Protein AF-A0A1G1HYQ7-F1 (afdb_monomer_lite)

pLDDT: mean 77.54, std 15.38, range [33.75, 90.56]

Radius of gyration: 12.57 Å; chains: 1; bounding box: 40×28×28 Å

Sequence (80 aa):
MTGQFYLLTTLYLIADFPSFFVSPDFGKDRYREGAKLFEIASEIDPRIEPVPISLKAYENDTWVPLIYEIRERGLELKAA

Foldseek 3Di:
DDPPPPWPWKWWDAPPDAIETETQPDDPCPVVVLVVVQVVQVVVPNPHRYDYDYNCCLPPVCVPVVSVCCVVGIDTDDDD

Secondary structure (DSSP, 8-state):
--------PEEEE-TTS--EEEETTTTSSHHHHHHHHHHHHHHH-TT---EEEEHHHHHH-TT-HHHHHHHHH-EEEPP-

Structure (mmCIF, N/CA/C/O backbone):
data_AF-A0A1G1HYQ7-F1
#
_entry.id   AF-A0A1G1HYQ7-F1
#
loop_
_atom_site.group_PDB
_atom_site.id
_atom_site.type_symbol
_atom_site.label_atom_id
_atom_site.label_alt_id
_atom_site.label_comp_id
_atom_site.label_asym_id
_atom_site.label_entity_id
_atom_site.label_seq_id
_atom_site.pdbx_PDB_ins_code
_atom_site.Cartn_x
_atom_site.Cartn_y
_atom_site.Cartn_z
_atom_site.occupancy
_atom_site.B_iso_or_equiv
_atom_site.auth_seq_id
_atom_site.auth_comp_id
_atom_site.auth_asym_id
_atom_site.auth_atom_id
_atom_site.pdbx_PDB_model_num
ATOM 1 N N . MET A 1 1 ? 25.629 -1.241 -5.185 1.00 34.59 1 MET A N 1
ATOM 2 C CA . MET A 1 1 ? 25.018 -0.715 -3.946 1.00 34.59 1 MET A CA 1
ATOM 3 C C . MET A 1 1 ? 23.700 -1.439 -3.744 1.00 34.59 1 MET A C 1
ATOM 5 O O . MET A 1 1 ? 22.673 -0.993 -4.228 1.00 34.59 1 MET A O 1
ATOM 9 N N . THR A 1 2 ? 23.749 -2.615 -3.131 1.00 35.97 2 THR A N 1
ATOM 10 C CA . THR A 1 2 ? 22.587 -3.489 -2.934 1.00 35.97 2 THR A CA 1
ATOM 11 C C . THR A 1 2 ? 22.015 -3.182 -1.556 1.00 35.97 2 THR A C 1
ATOM 13 O O . THR A 1 2 ? 22.431 -3.750 -0.551 1.00 35.97 2 THR A O 1
ATOM 16 N N . GLY A 1 3 ? 21.140 -2.179 -1.494 1.00 33.75 3 GLY A N 1
ATOM 17 C CA . GLY A 1 3 ? 20.385 -1.870 -0.286 1.00 33.75 3 GLY A CA 1
ATOM 18 C C . GLY A 1 3 ? 19.250 -2.873 -0.150 1.00 33.75 3 GLY A C 1
ATOM 19 O O . GLY A 1 3 ? 18.234 -2.739 -0.824 1.00 33.75 3 GLY A O 1
ATOM 20 N N . GLN A 1 4 ? 19.433 -3.886 0.691 1.00 36.44 4 GLN A N 1
ATOM 21 C CA . GLN A 1 4 ? 18.345 -4.736 1.164 1.00 36.44 4 GLN A CA 1
ATOM 22 C C . GLN A 1 4 ? 17.397 -3.847 1.984 1.00 36.44 4 GLN A C 1
ATOM 24 O O . GLN A 1 4 ? 17.650 -3.546 3.150 1.00 36.44 4 GLN A O 1
ATOM 29 N N . PHE A 1 5 ? 16.339 -3.351 1.345 1.00 36.72 5 PHE A N 1
ATOM 30 C CA . PHE A 1 5 ? 15.233 -2.704 2.037 1.00 36.72 5 PHE A CA 1
ATOM 31 C C . PHE A 1 5 ? 14.451 -3.803 2.762 1.00 36.72 5 PHE A C 1
ATOM 33 O O . PHE A 1 5 ? 13.653 -4.510 2.155 1.00 36.72 5 PHE A O 1
ATOM 40 N N . TYR A 1 6 ? 14.703 -3.965 4.062 1.00 34.09 6 TYR A N 1
ATOM 41 C CA .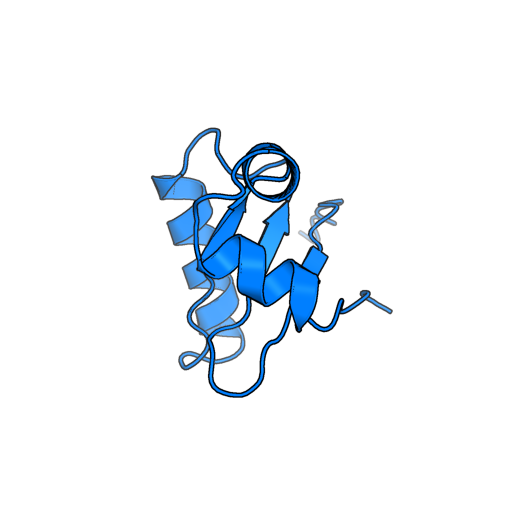 TYR A 1 6 ? 13.848 -4.742 4.960 1.00 34.09 6 TYR A CA 1
ATOM 42 C C . TYR A 1 6 ? 12.550 -3.966 5.185 1.00 34.09 6 TYR A C 1
ATOM 44 O O . TYR A 1 6 ? 12.346 -3.336 6.218 1.00 34.09 6 TYR A O 1
ATOM 52 N N . LEU A 1 7 ? 11.703 -3.953 4.165 1.00 43.97 7 LEU A N 1
ATOM 53 C CA . LEU A 1 7 ? 10.373 -3.385 4.214 1.00 43.97 7 LEU A CA 1
ATOM 54 C C . LEU A 1 7 ? 9.414 -4.564 4.360 1.00 43.97 7 LEU A C 1
ATOM 56 O O . LEU A 1 7 ? 9.313 -5.383 3.450 1.00 43.97 7 LEU A O 1
ATOM 60 N N . LEU A 1 8 ? 8.721 -4.664 5.500 1.00 51.31 8 LEU A N 1
ATOM 61 C CA . LEU A 1 8 ? 7.561 -5.548 5.675 1.00 51.31 8 LEU A CA 1
ATOM 62 C C . LEU A 1 8 ? 6.422 -5.025 4.782 1.00 51.31 8 LEU A C 1
ATOM 64 O O . LEU A 1 8 ? 5.444 -4.459 5.261 1.00 51.31 8 LEU A O 1
ATOM 68 N N . THR A 1 9 ? 6.602 -5.127 3.468 1.00 64.38 9 THR A N 1
ATOM 69 C CA . THR A 1 9 ? 5.609 -4.740 2.473 1.00 64.38 9 THR A CA 1
ATOM 70 C C . THR A 1 9 ? 4.863 -5.988 2.069 1.00 64.38 9 THR A C 1
ATOM 72 O O . THR A 1 9 ? 5.453 -6.929 1.544 1.00 64.38 9 THR A O 1
ATOM 75 N N . THR A 1 10 ? 3.567 -5.993 2.333 1.00 71.75 10 THR A N 1
ATOM 76 C CA . THR A 1 10 ? 2.676 -7.067 1.914 1.00 71.75 10 THR A CA 1
ATOM 77 C C . THR A 1 10 ? 2.004 -6.643 0.619 1.00 71.75 10 THR A C 1
ATOM 79 O O . THR A 1 10 ? 1.344 -5.603 0.576 1.00 71.75 10 THR A O 1
ATOM 82 N N . LEU A 1 11 ? 2.211 -7.421 -0.441 1.00 77.31 11 LEU A N 1
ATOM 83 C CA . LEU A 1 11 ? 1.579 -7.198 -1.735 1.00 77.31 11 LEU A CA 1
ATOM 84 C C . LEU A 1 11 ? 0.290 -8.015 -1.811 1.00 77.31 11 LEU A C 1
ATOM 86 O O . LEU A 1 11 ? 0.303 -9.208 -1.514 1.00 77.31 11 LEU A O 1
ATOM 90 N N . TYR A 1 12 ? -0.800 -7.385 -2.238 1.00 73.88 12 TYR A N 1
ATOM 91 C CA . TYR A 1 12 ? -2.071 -8.055 -2.491 1.00 73.88 12 TYR A CA 1
ATOM 92 C C . TYR A 1 12 ? -2.470 -7.928 -3.958 1.00 73.88 12 TYR A C 1
ATOM 94 O O . TYR A 1 12 ? -2.327 -6.861 -4.562 1.00 73.88 12 TYR A O 1
ATOM 102 N N . LEU A 1 13 ? -3.013 -9.011 -4.515 1.00 73.38 13 LEU A N 1
ATOM 103 C CA . LEU A 1 13 ? -3.644 -9.022 -5.835 1.00 73.38 13 LEU A CA 1
ATOM 104 C C . LEU A 1 13 ? -5.144 -9.276 -5.713 1.00 73.38 13 LEU A C 1
ATOM 106 O O . LEU A 1 13 ? -5.569 -10.135 -4.941 1.00 73.38 13 LEU A O 1
ATOM 110 N N . ILE A 1 14 ? -5.927 -8.562 -6.518 1.00 71.12 14 ILE A N 1
ATOM 111 C CA . ILE A 1 14 ? -7.358 -8.799 -6.717 1.00 71.12 14 ILE A CA 1
ATOM 112 C C . ILE A 1 14 ? -7.572 -8.963 -8.221 1.00 71.12 14 ILE A C 1
ATOM 114 O O . ILE A 1 14 ? -6.971 -8.237 -9.013 1.00 71.12 14 ILE A O 1
ATOM 118 N N . ALA A 1 15 ? -8.400 -9.929 -8.620 1.00 61.34 15 ALA A N 1
ATOM 119 C CA . ALA A 1 15 ? -8.769 -10.096 -10.022 1.00 61.34 15 ALA A CA 1
ATOM 120 C C . ALA A 1 15 ? -9.404 -8.794 -10.549 1.00 61.34 15 ALA A C 1
ATOM 122 O O . ALA A 1 15 ? -10.264 -8.220 -9.887 1.00 61.34 15 ALA A O 1
ATOM 123 N N . ASP A 1 16 ? -8.942 -8.331 -11.712 1.00 65.56 16 ASP A N 1
ATOM 124 C CA . ASP A 1 16 ? -9.373 -7.106 -12.408 1.00 65.56 16 ASP A CA 1
ATOM 125 C C . ASP A 1 16 ? -8.899 -5.752 -11.835 1.00 65.56 16 ASP A C 1
ATOM 127 O O . ASP A 1 16 ? -9.186 -4.720 -12.442 1.00 65.56 16 ASP A O 1
ATOM 131 N N . PHE A 1 17 ? -8.145 -5.715 -10.728 1.00 63.78 17 PHE A N 1
ATOM 132 C CA . PHE A 1 17 ? -7.673 -4.461 -10.113 1.00 63.78 17 PHE A CA 1
ATOM 133 C C . PHE A 1 17 ? -6.138 -4.335 -10.061 1.00 63.78 17 PHE A C 1
ATOM 135 O O . PHE A 1 17 ? -5.426 -5.338 -10.161 1.00 63.78 17 PHE A O 1
ATOM 142 N N . PRO A 1 18 ? -5.604 -3.107 -9.885 1.00 63.88 18 PRO A N 1
ATOM 143 C CA . PRO A 1 18 ? -4.175 -2.888 -9.735 1.00 63.88 18 PRO A CA 1
ATOM 144 C C . PRO A 1 18 ? -3.634 -3.549 -8.465 1.00 63.88 18 PRO A C 1
ATOM 146 O O . PRO A 1 18 ? -4.342 -3.703 -7.475 1.00 63.88 18 PRO A O 1
ATOM 149 N N . SER A 1 19 ? -2.361 -3.931 -8.474 1.00 72.12 19 SER A N 1
ATOM 150 C CA . SER A 1 19 ? -1.692 -4.528 -7.316 1.00 72.12 19 SER A CA 1
ATOM 151 C C . SER A 1 19 ? -1.585 -3.549 -6.133 1.00 72.12 19 SER A C 1
ATOM 153 O O . SER A 1 19 ? -1.212 -2.387 -6.317 1.00 72.12 19 SER A O 1
ATOM 155 N N . PHE A 1 20 ? -1.835 -4.024 -4.911 1.00 78.12 20 PHE A N 1
ATOM 156 C CA . PHE A 1 20 ? -1.853 -3.204 -3.692 1.00 78.12 20 PHE A CA 1
ATOM 157 C C . PHE A 1 20 ? -0.632 -3.449 -2.821 1.00 78.12 20 PHE A C 1
ATOM 159 O O . PHE A 1 20 ? -0.280 -4.598 -2.573 1.00 78.12 20 PHE A O 1
ATOM 166 N N . PHE A 1 21 ? -0.045 -2.387 -2.270 1.00 80.19 21 PHE A N 1
ATOM 167 C CA . PHE A 1 21 ? 1.099 -2.504 -1.368 1.00 80.19 21 PHE A CA 1
ATOM 168 C C . PHE A 1 21 ? 0.731 -1.965 0.010 1.00 80.19 21 PHE A C 1
ATOM 170 O O . PHE A 1 21 ? 0.473 -0.772 0.172 1.00 80.19 21 PHE A O 1
ATOM 177 N N . VAL A 1 22 ? 0.737 -2.846 1.009 1.00 79.94 22 VAL A N 1
ATOM 178 C CA . VAL A 1 22 ? 0.524 -2.491 2.413 1.00 79.94 22 VAL A CA 1
ATOM 179 C C . VAL A 1 22 ? 1.865 -2.468 3.130 1.00 79.94 22 VAL A C 1
ATOM 181 O O . VAL A 1 22 ? 2.582 -3.465 3.124 1.00 79.94 22 VAL A O 1
ATOM 184 N N . SER A 1 23 ? 2.216 -1.346 3.758 1.00 82.38 23 SER A N 1
ATOM 185 C CA . SER A 1 23 ? 3.478 -1.216 4.496 1.00 82.38 23 SER A CA 1
ATOM 186 C C . SER A 1 23 ? 3.349 -0.280 5.703 1.00 82.38 23 SER A C 1
ATOM 188 O O . SER A 1 23 ? 2.639 0.729 5.623 1.00 82.38 23 SER A O 1
ATOM 190 N N . PRO A 1 24 ? 4.053 -0.554 6.822 1.00 81.00 24 PRO A N 1
ATOM 191 C CA . PRO A 1 24 ? 4.179 0.395 7.930 1.00 81.00 24 PRO A CA 1
ATOM 192 C C . PRO A 1 24 ? 4.944 1.674 7.551 1.00 81.00 24 PRO A C 1
ATOM 194 O O . PRO A 1 24 ? 4.870 2.669 8.274 1.00 81.00 24 PRO A O 1
ATOM 197 N N . ASP A 1 25 ? 5.669 1.672 6.431 1.00 82.50 25 ASP A N 1
ATOM 198 C CA . ASP A 1 25 ? 6.399 2.843 5.949 1.00 82.50 25 ASP A CA 1
ATOM 199 C C . ASP A 1 25 ? 5.555 3.798 5.116 1.00 82.50 25 ASP A C 1
ATOM 201 O O . ASP A 1 25 ? 5.986 4.928 4.908 1.00 82.50 25 ASP A O 1
ATOM 205 N N . PHE A 1 26 ? 4.358 3.394 4.685 1.00 87.06 26 PHE A N 1
ATOM 206 C CA . PHE A 1 26 ? 3.460 4.297 3.977 1.00 87.06 26 PHE A CA 1
ATOM 207 C C . PHE A 1 26 ? 2.698 5.216 4.934 1.00 87.06 26 PHE A C 1
ATOM 209 O O . PHE A 1 26 ? 2.283 4.824 6.026 1.00 87.06 26 PHE A O 1
ATOM 216 N N . GLY A 1 27 ? 2.452 6.446 4.486 1.00 82.75 27 GLY A N 1
ATOM 217 C CA . GLY A 1 27 ? 1.644 7.445 5.181 1.00 82.75 27 GLY A CA 1
ATOM 218 C C . GLY A 1 27 ? 2.434 8.556 5.876 1.00 82.75 27 GLY A C 1
ATOM 219 O O . GLY A 1 27 ? 1.792 9.448 6.432 1.00 82.75 27 GLY A O 1
ATOM 220 N N . LYS A 1 28 ? 3.777 8.549 5.839 1.00 85.38 28 LYS A N 1
ATOM 221 C CA . LYS A 1 28 ? 4.608 9.627 6.415 1.00 85.38 28 LYS A CA 1
ATOM 222 C C . LYS A 1 28 ? 4.774 10.766 5.407 1.00 85.38 28 LYS A C 1
ATOM 224 O O . LYS A 1 28 ? 4.438 11.908 5.707 1.00 85.38 28 LYS A O 1
ATOM 229 N N . ASP A 1 29 ? 5.221 10.436 4.199 1.00 88.31 29 ASP A N 1
ATOM 230 C CA . ASP A 1 29 ? 5.334 11.323 3.040 1.00 88.31 29 ASP A CA 1
ATOM 231 C C . ASP A 1 29 ? 4.689 10.651 1.823 1.00 88.31 29 ASP A C 1
ATOM 233 O O . ASP A 1 29 ? 5.353 10.101 0.941 1.00 88.31 29 ASP A O 1
ATOM 237 N N . ARG A 1 30 ? 3.353 10.711 1.787 1.00 82.69 30 ARG A N 1
ATOM 238 C CA . ARG A 1 30 ? 2.528 10.041 0.770 1.00 82.69 30 ARG A CA 1
ATOM 239 C C . ARG A 1 30 ? 2.940 10.376 -0.663 1.00 82.69 30 ARG A C 1
ATOM 241 O O . ARG A 1 30 ? 2.796 9.533 -1.543 1.00 82.69 30 ARG A O 1
ATOM 248 N N . TYR A 1 31 ? 3.436 11.591 -0.899 1.00 86.56 31 TYR A N 1
ATOM 249 C CA . TYR A 1 31 ? 3.851 12.013 -2.230 1.00 86.56 31 TYR A CA 1
ATOM 250 C C . TYR A 1 31 ? 5.141 11.309 -2.652 1.00 86.56 31 TYR A C 1
ATOM 252 O O . TYR A 1 31 ? 5.167 10.661 -3.697 1.00 86.56 31 TYR A O 1
ATOM 260 N N . ARG A 1 32 ? 6.205 11.393 -1.840 1.00 88.94 32 ARG A N 1
ATOM 261 C CA . ARG A 1 32 ? 7.489 10.759 -2.185 1.00 88.94 32 ARG A CA 1
ATOM 262 C C . ARG A 1 32 ? 7.409 9.240 -2.174 1.00 88.94 32 ARG A C 1
ATOM 264 O O . ARG A 1 32 ? 7.989 8.600 -3.045 1.00 88.94 32 ARG A O 1
ATOM 271 N N . GLU A 1 33 ? 6.698 8.673 -1.206 1.00 87.88 33 GLU A N 1
ATOM 272 C CA . GLU A 1 33 ? 6.475 7.230 -1.102 1.00 87.88 33 GLU A CA 1
ATOM 273 C C . GLU A 1 33 ? 5.723 6.700 -2.326 1.00 87.88 33 GLU A C 1
ATOM 275 O O . GLU A 1 33 ? 6.165 5.731 -2.940 1.00 87.88 33 GLU A O 1
ATOM 280 N N . GLY A 1 34 ? 4.632 7.371 -2.714 1.00 85.50 34 GLY A N 1
ATOM 281 C CA . GLY A 1 34 ? 3.846 7.009 -3.890 1.00 85.50 34 GLY A CA 1
ATOM 282 C C . GLY A 1 34 ? 4.638 7.153 -5.186 1.00 85.50 34 GLY A C 1
ATOM 283 O O . GLY A 1 34 ? 4.648 6.224 -5.987 1.00 85.50 34 GLY A O 1
ATOM 284 N N . ALA A 1 35 ? 5.359 8.266 -5.366 1.00 89.62 35 ALA A N 1
ATOM 285 C CA . ALA A 1 35 ? 6.194 8.491 -6.546 1.00 89.62 35 ALA A CA 1
ATOM 286 C C . ALA A 1 35 ? 7.275 7.411 -6.694 1.00 89.62 35 ALA A C 1
ATOM 288 O O . ALA A 1 35 ? 7.437 6.849 -7.773 1.00 89.62 35 ALA A O 1
ATOM 289 N N . LYS A 1 36 ? 7.962 7.070 -5.598 1.00 89.56 36 LYS A N 1
ATOM 290 C CA . LYS A 1 36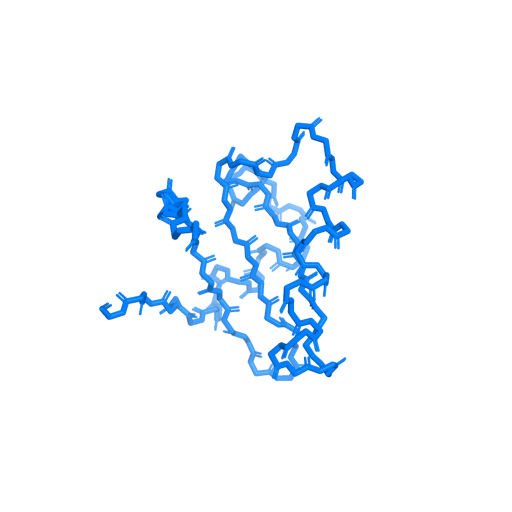 ? 8.989 6.023 -5.596 1.00 89.56 36 LYS A CA 1
ATOM 291 C C . LYS A 1 36 ? 8.405 4.632 -5.855 1.00 89.56 36 LYS A C 1
ATOM 293 O O . LYS A 1 36 ? 9.015 3.834 -6.558 1.00 89.56 36 LYS A O 1
ATOM 298 N N . LEU A 1 37 ? 7.234 4.325 -5.294 1.00 88.62 37 LEU A N 1
ATOM 299 C CA . LEU A 1 37 ? 6.556 3.053 -5.543 1.00 88.62 37 LEU A CA 1
ATOM 300 C C . LEU A 1 37 ? 6.131 2.925 -7.013 1.00 88.62 37 LEU A C 1
ATOM 302 O O . LEU A 1 37 ? 6.320 1.868 -7.607 1.00 88.62 37 LEU A O 1
ATOM 306 N N . PHE A 1 38 ? 5.611 4.005 -7.599 1.00 88.25 38 PHE A N 1
ATOM 307 C CA . PHE A 1 38 ? 5.278 4.068 -9.023 1.00 88.25 38 PHE A CA 1
ATOM 308 C C . PHE A 1 38 ? 6.507 3.919 -9.919 1.00 88.25 38 PHE A C 1
ATOM 310 O O . PHE A 1 38 ? 6.444 3.179 -10.894 1.00 88.25 38 PHE A O 1
ATOM 317 N N . GLU A 1 39 ? 7.621 4.574 -9.582 1.00 90.44 39 GLU A N 1
ATOM 318 C CA . GLU A 1 39 ? 8.894 4.434 -10.299 1.00 90.44 39 GLU A CA 1
ATOM 319 C C . GLU A 1 39 ? 9.317 2.958 -10.351 1.00 90.44 39 GLU A C 1
ATOM 321 O O . GLU A 1 39 ? 9.445 2.399 -11.439 1.00 90.44 39 GLU A O 1
ATOM 326 N N . ILE A 1 40 ? 9.385 2.289 -9.194 1.00 87.94 40 ILE A N 1
ATOM 327 C CA . ILE A 1 40 ? 9.747 0.863 -9.098 1.00 87.94 40 ILE A CA 1
ATOM 328 C C . ILE A 1 40 ? 8.764 -0.022 -9.877 1.00 87.94 40 ILE A C 1
ATOM 330 O O . ILE A 1 40 ? 9.182 -0.917 -10.607 1.00 87.94 40 ILE A O 1
ATOM 334 N N . ALA A 1 41 ? 7.455 0.208 -9.733 1.00 86.81 41 ALA A N 1
ATOM 335 C CA . ALA A 1 41 ? 6.446 -0.573 -10.445 1.00 86.81 41 ALA A CA 1
ATOM 336 C C . ALA A 1 41 ? 6.582 -0.423 -11.967 1.00 86.81 41 ALA A C 1
ATOM 338 O O . ALA A 1 41 ? 6.514 -1.419 -12.685 1.00 86.81 41 ALA A O 1
ATOM 339 N N . SER A 1 42 ? 6.852 0.795 -12.444 1.00 86.88 42 SER A N 1
ATOM 340 C CA . SER A 1 42 ? 7.014 1.086 -13.869 1.00 86.88 42 SER A CA 1
ATOM 341 C C . SER A 1 42 ? 8.257 0.441 -14.486 1.00 86.88 42 SER A C 1
ATOM 343 O O . SER A 1 42 ? 8.229 0.083 -15.663 1.00 86.88 42 SER A O 1
ATOM 345 N N . GLU A 1 43 ? 9.319 0.242 -13.696 1.00 90.56 43 GLU A N 1
ATOM 346 C CA . GLU A 1 43 ? 10.515 -0.502 -14.111 1.00 90.56 43 GLU A CA 1
ATOM 347 C C . GLU A 1 43 ? 10.245 -2.006 -14.282 1.00 90.56 43 GLU A C 1
ATOM 349 O O . GLU A 1 43 ? 10.908 -2.659 -15.088 1.00 90.56 43 GLU A O 1
ATOM 354 N N . ILE A 1 44 ? 9.279 -2.561 -13.540 1.00 86.00 44 ILE A N 1
ATOM 355 C CA . ILE A 1 44 ? 8.889 -3.977 -13.615 1.00 86.00 44 ILE A CA 1
ATOM 356 C C . ILE A 1 44 ? 7.900 -4.200 -14.766 1.00 86.00 44 ILE A C 1
ATOM 358 O O . ILE A 1 44 ? 8.145 -5.026 -15.645 1.00 86.00 44 ILE A O 1
ATOM 362 N N . ASP A 1 45 ? 6.778 -3.480 -14.756 1.00 82.12 45 ASP A N 1
ATOM 363 C CA . ASP A 1 45 ? 5.790 -3.457 -15.835 1.00 82.12 45 ASP A CA 1
ATOM 364 C C . ASP A 1 45 ? 4.998 -2.138 -15.751 1.00 82.12 45 ASP A C 1
ATOM 366 O O . ASP A 1 45 ? 4.316 -1.892 -14.754 1.00 82.12 45 ASP A O 1
ATOM 370 N N . PRO A 1 46 ? 5.023 -1.288 -16.793 1.00 84.50 46 PRO A N 1
ATOM 371 C CA . PRO A 1 46 ? 4.369 0.022 -16.781 1.00 84.50 46 PRO A CA 1
ATOM 372 C C . PRO A 1 46 ? 2.839 -0.037 -16.677 1.00 84.50 46 PRO A C 1
ATOM 374 O O . P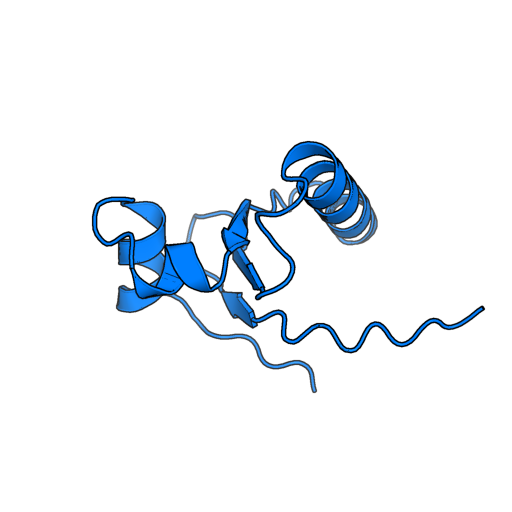RO A 1 46 ? 2.206 1.000 -16.497 1.00 84.50 46 PRO A O 1
ATOM 377 N N . ARG A 1 47 ? 2.226 -1.220 -16.813 1.00 82.94 47 ARG A N 1
ATOM 378 C CA . ARG A 1 47 ? 0.783 -1.431 -16.609 1.00 82.94 47 ARG A CA 1
ATOM 379 C C . ARG A 1 47 ? 0.423 -1.653 -15.141 1.00 82.94 47 ARG A C 1
ATOM 381 O O . ARG A 1 47 ? -0.760 -1.724 -14.816 1.00 82.94 47 ARG A O 1
ATOM 388 N N . ILE A 1 48 ? 1.416 -1.813 -14.267 1.00 82.00 48 ILE A N 1
ATOM 389 C CA . ILE A 1 48 ? 1.202 -1.916 -12.828 1.00 82.00 48 ILE A CA 1
ATOM 390 C C . ILE A 1 48 ? 0.944 -0.513 -12.281 1.00 82.00 48 ILE A C 1
ATOM 392 O O . ILE A 1 48 ? 1.823 0.344 -12.300 1.00 82.00 48 ILE A O 1
ATOM 396 N N . GLU A 1 49 ? -0.251 -0.299 -11.737 1.00 82.19 49 GLU A N 1
ATOM 397 C CA . GLU A 1 49 ? -0.606 0.930 -11.025 1.00 82.19 49 GLU A CA 1
ATOM 398 C C . GLU A 1 49 ? -0.629 0.660 -9.515 1.00 82.19 49 GLU A C 1
ATOM 400 O O . GLU A 1 49 ? -1.639 0.214 -8.972 1.00 82.19 49 GLU A O 1
ATOM 405 N N . PRO A 1 50 ? 0.482 0.860 -8.793 1.00 86.00 50 PRO A N 1
ATOM 406 C CA . PRO A 1 50 ? 0.525 0.499 -7.390 1.00 86.00 50 PRO A CA 1
ATOM 407 C C . PRO A 1 50 ? -0.298 1.475 -6.544 1.00 86.00 50 PRO A C 1
ATOM 409 O O . PRO A 1 50 ? -0.140 2.694 -6.635 1.00 86.00 50 PRO A O 1
ATOM 412 N N . VAL A 1 51 ? -1.119 0.942 -5.639 1.00 85.19 51 VAL A N 1
ATOM 413 C CA . VAL A 1 51 ? -1.807 1.761 -4.630 1.00 85.19 51 VAL A CA 1
ATOM 414 C C . VAL A 1 51 ? -1.125 1.579 -3.268 1.00 85.19 51 VAL A C 1
ATOM 416 O O . VAL A 1 51 ? -1.214 0.489 -2.689 1.00 85.19 51 VAL A O 1
ATOM 419 N N . PRO A 1 52 ? -0.439 2.613 -2.739 1.00 87.25 52 PRO A N 1
ATOM 420 C CA . PRO A 1 52 ? 0.189 2.550 -1.425 1.00 87.25 52 PRO A CA 1
ATOM 421 C C . PRO A 1 52 ? -0.862 2.686 -0.318 1.00 87.25 52 PRO A C 1
ATOM 423 O O . PRO A 1 52 ? -1.582 3.684 -0.243 1.00 87.25 52 PRO A O 1
ATOM 426 N N . ILE A 1 53 ? -0.920 1.704 0.578 1.00 86.56 53 ILE A N 1
ATOM 427 C CA . ILE A 1 53 ? -1.808 1.692 1.745 1.00 86.56 53 ILE A CA 1
ATOM 428 C C . ILE A 1 53 ? -0.952 1.555 3.007 1.00 86.56 53 ILE A C 1
ATOM 430 O O . ILE A 1 53 ? -0.152 0.633 3.144 1.00 86.56 53 ILE A O 1
ATOM 434 N N . SER A 1 54 ? -1.107 2.467 3.965 1.00 88.62 54 SER A N 1
ATOM 435 C CA . SER A 1 54 ? -0.409 2.327 5.247 1.00 88.62 54 SER A CA 1
ATOM 436 C C . SER A 1 54 ? -0.964 1.155 6.044 1.00 88.62 54 SER A C 1
ATOM 438 O O . SER A 1 54 ? -2.164 0.886 5.995 1.00 88.62 54 SER A O 1
ATOM 440 N N . LEU A 1 55 ? -0.119 0.494 6.839 1.00 87.75 55 LEU A N 1
ATOM 441 C CA . LEU A 1 55 ? -0.577 -0.573 7.735 1.00 87.75 55 LEU A CA 1
ATOM 442 C C . LEU A 1 55 ? -1.706 -0.082 8.658 1.00 87.75 55 LEU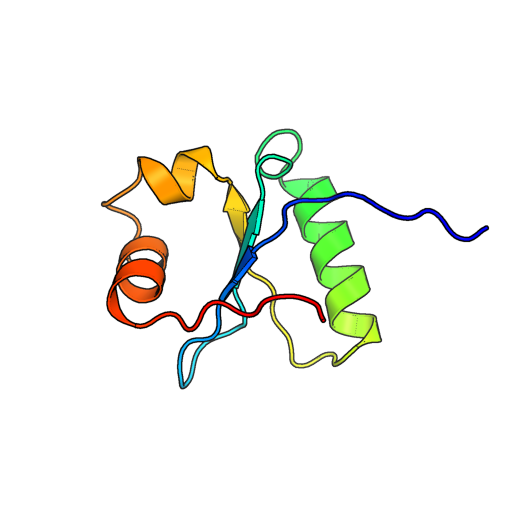 A C 1
ATOM 444 O O . LEU A 1 55 ? -2.727 -0.745 8.802 1.00 87.75 55 LEU A O 1
ATOM 448 N N . LYS A 1 56 ? -1.581 1.143 9.185 1.00 88.62 56 LYS A N 1
ATOM 449 C CA . LYS A 1 56 ? -2.616 1.762 10.021 1.00 88.62 56 LYS A CA 1
ATOM 450 C C . LYS A 1 56 ? -3.948 1.919 9.281 1.00 88.62 56 LYS A C 1
ATOM 452 O O . LYS A 1 56 ? -4.983 1.621 9.870 1.00 88.62 56 LYS A O 1
ATOM 457 N N . ALA A 1 57 ? -3.932 2.389 8.033 1.00 88.62 57 ALA A N 1
ATOM 458 C CA . ALA A 1 57 ? -5.150 2.511 7.234 1.00 88.62 57 ALA A CA 1
ATOM 459 C C . ALA A 1 57 ? -5.724 1.125 6.930 1.00 88.62 57 ALA A C 1
ATOM 461 O O . ALA A 1 57 ? -6.901 0.880 7.173 1.00 88.62 57 ALA A O 1
ATOM 462 N N . TYR A 1 58 ? -4.873 0.189 6.505 1.00 88.75 58 TYR A N 1
ATOM 463 C CA . TYR A 1 58 ? -5.278 -1.187 6.254 1.00 88.75 58 TYR A CA 1
ATOM 464 C C . TYR A 1 58 ? -5.934 -1.838 7.468 1.00 88.75 58 TYR A C 1
ATOM 466 O O . TYR A 1 58 ? -6.854 -2.612 7.265 1.00 88.75 58 TYR A O 1
ATOM 474 N N . GLU A 1 59 ? -5.502 -1.546 8.699 1.00 89.56 59 GLU A N 1
ATOM 475 C CA . GLU A 1 59 ? -6.045 -2.098 9.951 1.00 89.56 59 GLU A CA 1
ATOM 476 C C . GLU A 1 59 ? -7.316 -1.383 10.442 1.00 89.56 59 GLU A C 1
ATOM 478 O O . GLU A 1 59 ? -8.223 -2.039 10.961 1.00 89.56 59 GLU A O 1
ATOM 483 N N . ASN A 1 60 ? -7.414 -0.064 10.263 1.00 89.62 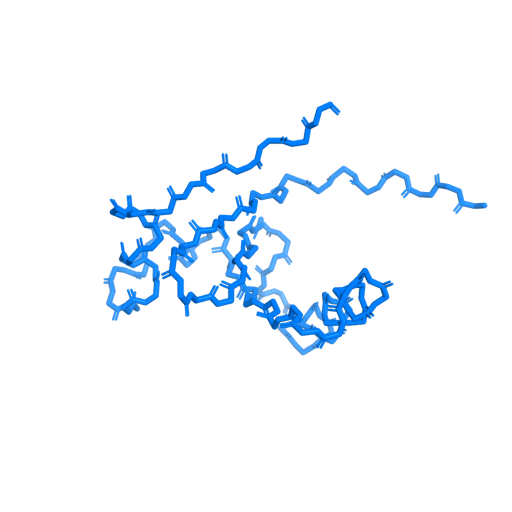60 ASN A N 1
ATOM 484 C CA . ASN A 1 60 ? -8.422 0.751 10.952 1.00 89.62 60 ASN A CA 1
ATOM 485 C C . ASN A 1 60 ? -9.470 1.391 10.024 1.00 89.62 60 ASN A C 1
ATOM 487 O O . ASN A 1 60 ? -10.577 1.682 10.479 1.00 89.62 60 ASN A O 1
ATOM 491 N N . ASP A 1 61 ? -9.176 1.575 8.735 1.00 83.62 61 ASP A N 1
ATOM 492 C CA . ASP A 1 61 ? -10.019 2.357 7.824 1.00 83.62 61 ASP A CA 1
ATOM 493 C C . ASP A 1 61 ? -10.969 1.459 7.018 1.00 83.62 61 ASP A C 1
ATOM 495 O O . ASP A 1 61 ? -10.845 1.274 5.807 1.00 83.62 61 ASP A O 1
ATOM 499 N N . THR A 1 62 ? -11.975 0.916 7.705 1.00 68.81 62 THR A N 1
ATOM 500 C CA . THR A 1 62 ? -12.989 0.014 7.121 1.00 68.81 62 THR A CA 1
ATOM 501 C C . THR A 1 62 ? -13.908 0.674 6.092 1.00 68.81 62 THR A C 1
ATOM 503 O O . THR A 1 62 ? -14.577 -0.024 5.336 1.00 68.81 62 THR A O 1
ATOM 506 N N . TRP A 1 63 ? -13.948 2.007 6.046 1.00 81.75 63 TRP A N 1
ATOM 507 C CA . TRP A 1 63 ? -14.791 2.773 5.122 1.00 81.75 63 TRP A CA 1
ATOM 508 C C . TRP A 1 63 ? -14.173 2.965 3.737 1.00 81.75 63 TRP A C 1
ATOM 510 O O . TRP A 1 63 ? -14.843 3.471 2.840 1.00 81.75 63 TRP A O 1
ATOM 520 N N . VAL A 1 64 ? -12.907 2.590 3.546 1.00 81.88 64 VAL A N 1
ATOM 521 C CA . VAL A 1 64 ? -12.246 2.651 2.241 1.00 81.88 64 VAL A CA 1
ATOM 522 C C . VAL A 1 64 ? -12.604 1.373 1.473 1.00 81.88 64 VAL A C 1
ATOM 524 O O . VAL A 1 64 ? -12.126 0.303 1.858 1.00 81.88 64 VAL A O 1
ATOM 527 N N . PRO A 1 65 ? -13.391 1.443 0.378 1.00 85.44 65 PRO A N 1
ATOM 528 C CA . PRO A 1 65 ? -13.860 0.244 -0.329 1.00 85.44 65 PRO A CA 1
ATOM 529 C C . PRO A 1 65 ? -12.714 -0.662 -0.783 1.00 85.44 65 PRO A C 1
ATOM 531 O O . PRO A 1 65 ? -12.812 -1.880 -0.734 1.00 85.44 65 PRO A O 1
ATOM 534 N N . LEU A 1 66 ? -11.586 -0.053 -1.145 1.00 83.06 66 LEU A N 1
ATOM 535 C CA . LEU A 1 66 ? -10.388 -0.767 -1.557 1.00 83.06 66 LEU A CA 1
ATOM 536 C C . LEU A 1 66 ? -9.798 -1.644 -0.445 1.00 83.06 66 L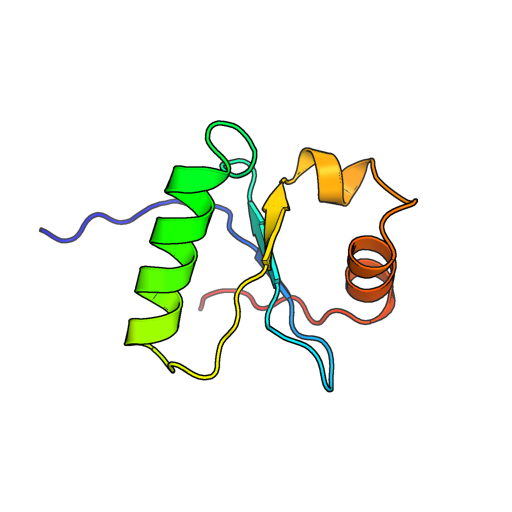EU A C 1
ATOM 538 O O . LEU A 1 66 ? -9.415 -2.779 -0.696 1.00 83.06 66 LEU A O 1
ATOM 542 N N . ILE A 1 67 ? -9.748 -1.137 0.792 1.00 87.50 67 ILE A N 1
ATOM 543 C CA . ILE A 1 67 ? -9.247 -1.901 1.944 1.00 87.50 67 ILE A CA 1
ATOM 544 C C . ILE A 1 67 ? -10.186 -3.070 2.247 1.00 87.50 67 ILE A C 1
ATOM 546 O O . ILE A 1 67 ? -9.718 -4.163 2.563 1.00 87.50 67 ILE A O 1
ATOM 550 N N . TYR A 1 68 ? -11.498 -2.860 2.119 1.00 87.88 68 TYR A N 1
ATOM 551 C CA . TYR A 1 68 ? -12.487 -3.925 2.262 1.00 87.88 68 TYR A CA 1
ATOM 552 C C . TYR A 1 68 ? -12.276 -5.039 1.224 1.00 87.88 68 TYR A C 1
ATOM 554 O O . TYR A 1 68 ? -12.131 -6.198 1.600 1.00 87.88 68 TYR A O 1
ATOM 562 N N . GLU A 1 69 ? -12.153 -4.697 -0.061 1.00 85.62 69 GLU A N 1
ATOM 563 C CA . GLU A 1 69 ? -11.928 -5.684 -1.128 1.00 85.62 69 GLU A CA 1
ATOM 564 C C . GLU A 1 69 ? -10.617 -6.468 -0.941 1.00 85.62 69 GLU A C 1
ATOM 566 O O . GLU A 1 69 ? -10.602 -7.685 -1.122 1.00 85.62 69 GLU A O 1
ATOM 571 N N . ILE A 1 70 ? -9.529 -5.814 -0.511 1.00 86.81 70 ILE A N 1
ATOM 572 C CA . ILE A 1 70 ? -8.258 -6.499 -0.208 1.00 86.81 70 ILE A CA 1
ATOM 573 C C . ILE A 1 70 ? -8.434 -7.516 0.924 1.00 86.81 70 ILE A C 1
ATOM 575 O O . ILE A 1 70 ? -7.909 -8.621 0.835 1.00 86.81 70 ILE A O 1
ATOM 579 N N . ARG A 1 71 ? -9.173 -7.174 1.982 1.00 86.81 71 ARG A N 1
ATOM 580 C CA . ARG A 1 71 ? -9.389 -8.077 3.124 1.00 86.81 71 ARG A CA 1
ATOM 581 C C . ARG A 1 71 ? -10.261 -9.277 2.766 1.00 86.81 71 ARG A C 1
ATOM 583 O O . ARG A 1 71 ? -10.006 -10.374 3.250 1.00 86.81 71 ARG A O 1
ATOM 590 N N . GLU A 1 72 ? -11.277 -9.063 1.937 1.00 88.25 72 GLU A N 1
ATOM 591 C CA . GLU A 1 72 ? -12.242 -10.105 1.576 1.00 88.25 72 GLU A CA 1
ATOM 592 C C . GLU A 1 72 ? -11.757 -10.998 0.428 1.00 88.25 72 GLU A C 1
ATOM 594 O O . GLU A 1 72 ? -12.116 -12.173 0.361 1.00 88.25 72 GLU A O 1
ATOM 599 N N . ARG A 1 73 ? -10.974 -10.447 -0.508 1.00 87.06 73 ARG A N 1
ATOM 600 C CA . ARG A 1 73 ? -10.640 -11.108 -1.784 1.00 87.06 73 ARG A CA 1
ATOM 601 C C . ARG A 1 73 ? -9.163 -11.052 -2.156 1.00 87.06 73 ARG A C 1
ATOM 603 O O . ARG A 1 73 ? -8.770 -11.681 -3.137 1.00 87.06 73 ARG A O 1
ATOM 610 N N . GLY A 1 74 ? -8.359 -10.284 -1.427 1.00 83.81 74 GLY A N 1
ATOM 611 C CA . GLY A 1 74 ? -6.947 -10.103 -1.725 1.00 83.81 74 GLY A CA 1
ATOM 612 C C . GLY A 1 74 ? -6.149 -11.383 -1.513 1.00 83.81 74 GLY A C 1
ATOM 613 O O . GLY A 1 74 ? -6.290 -12.079 -0.509 1.00 83.81 74 GLY A O 1
ATOM 614 N N . LEU A 1 75 ? -5.261 -11.669 -2.460 1.00 84.62 75 LEU A N 1
ATOM 615 C CA . LEU A 1 75 ? -4.274 -12.734 -2.342 1.00 84.62 75 LEU A CA 1
ATOM 616 C C . LEU A 1 75 ? -2.959 -12.150 -1.835 1.00 84.62 75 LEU A C 1
ATOM 618 O O . LEU A 1 75 ? -2.310 -11.391 -2.554 1.00 84.62 75 LEU A O 1
ATOM 622 N N . GLU A 1 76 ? -2.577 -12.512 -0.610 1.00 84.06 76 GLU A N 1
ATOM 623 C CA . GLU A 1 76 ? -1.286 -12.144 -0.029 1.00 84.06 76 GLU A CA 1
ATOM 624 C C . GLU A 1 76 ? -0.144 -12.823 -0.798 1.00 84.06 76 GLU A C 1
ATOM 626 O O . GLU A 1 76 ? -0.043 -14.053 -0.845 1.00 84.06 76 GLU A O 1
ATOM 631 N N . LEU A 1 77 ? 0.747 -12.017 -1.370 1.00 79.00 77 LEU A N 1
ATOM 632 C CA . LEU A 1 77 ? 1.980 -12.486 -1.981 1.00 79.00 77 LEU A CA 1
ATOM 633 C C . LEU A 1 77 ? 3.129 -12.356 -0.986 1.00 79.00 77 LEU A C 1
ATOM 635 O O . LEU A 1 77 ? 3.472 -11.261 -0.537 1.00 79.00 77 LEU A O 1
ATOM 639 N N . LYS A 1 78 ? 3.757 -13.490 -0.679 1.00 73.12 78 LYS A N 1
ATOM 640 C CA . LYS A 1 78 ? 4.981 -13.541 0.119 1.00 73.12 78 LYS A CA 1
ATOM 641 C C . LYS A 1 78 ? 6.180 -13.583 -0.816 1.00 73.12 78 LYS A C 1
ATOM 643 O O . LYS A 1 78 ? 6.196 -14.368 -1.762 1.00 73.12 78 LYS A O 1
ATOM 648 N N . ALA A 1 79 ? 7.175 -12.741 -0.549 1.00 63.62 79 ALA A N 1
ATOM 649 C CA . ALA A 1 79 ? 8.473 -12.875 -1.196 1.00 63.62 79 ALA A CA 1
ATOM 650 C C . ALA A 1 79 ? 9.093 -14.229 -0.802 1.00 63.62 79 ALA A C 1
ATOM 652 O O . ALA A 1 79 ? 9.006 -14.622 0.365 1.00 63.62 79 ALA A O 1
ATOM 653 N N . ALA A 1 80 ? 9.644 -14.937 -1.789 1.00 50.91 80 ALA A N 1
ATOM 654 C CA . ALA A 1 80 ? 10.330 -16.217 -1.611 1.00 50.91 80 ALA A CA 1
ATOM 655 C C . ALA A 1 80 ? 11.712 -16.047 -0.965 1.00 50.91 80 ALA A C 1
ATOM 657 O O . ALA A 1 80 ? 12.361 -15.007 -1.228 1.00 50.91 80 ALA A O 1
#